Protein AF-A0A453SX37-F1 (afdb_monomer_lite)

Organism: Aegilops tauschii subsp. strangulata (NCBI:txid200361)

Structure (mmCIF, N/CA/C/O backbone):
data_AF-A0A453SX37-F1
#
_entry.id   AF-A0A453SX37-F1
#
loop_
_atom_site.group_PDB
_atom_site.id
_atom_site.type_symbol
_atom_site.label_atom_id
_atom_site.label_alt_id
_atom_site.label_comp_id
_atom_site.label_asym_id
_atom_site.label_entity_id
_atom_site.label_seq_id
_atom_site.pdbx_PDB_ins_code
_atom_site.Cartn_x
_atom_site.Cartn_y
_atom_site.Cartn_z
_atom_site.occupancy
_atom_site.B_iso_or_equiv
_atom_site.auth_seq_id
_atom_site.auth_comp_id
_atom_site.auth_asym_id
_atom_site.auth_atom_id
_atom_site.pdbx_PDB_model_num
ATOM 1 N N . ILE A 1 1 ? 0.374 9.141 9.878 1.00 89.19 1 ILE A N 1
ATOM 2 C CA . ILE A 1 1 ? -0.971 8.553 9.703 1.00 89.19 1 ILE A CA 1
ATOM 3 C C . ILE A 1 1 ? -0.815 7.038 9.628 1.00 89.19 1 ILE A C 1
ATOM 5 O O . ILE A 1 1 ? 0.246 6.599 9.196 1.00 89.19 1 ILE A O 1
ATOM 9 N N . GLU A 1 2 ? -1.785 6.263 10.110 1.00 96.31 2 GLU A N 1
ATOM 10 C CA . GLU A 1 2 ? -1.714 4.794 10.119 1.00 96.31 2 GLU A CA 1
ATOM 11 C C . GLU A 1 2 ? -2.559 4.197 8.985 1.00 96.31 2 GLU A C 1
ATOM 13 O O . GLU A 1 2 ? -3.549 4.815 8.578 1.00 96.31 2 GLU A O 1
ATOM 18 N N . PRO A 1 3 ? -2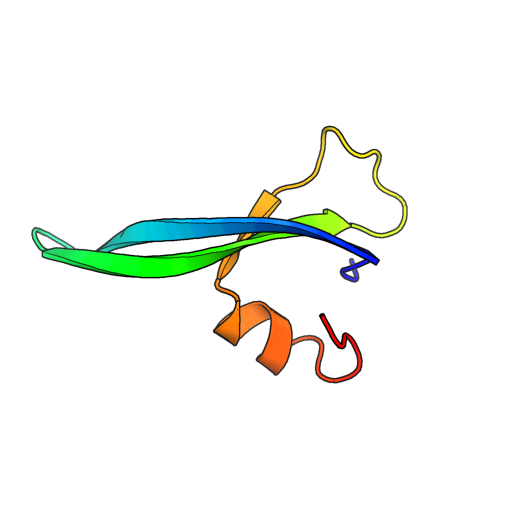.170 3.035 8.434 1.00 98.06 3 PRO A N 1
ATOM 19 C CA . PRO A 1 3 ? -2.988 2.316 7.471 1.00 98.06 3 PRO A CA 1
ATOM 20 C C . PRO A 1 3 ? -4.209 1.709 8.171 1.00 98.06 3 PRO A C 1
ATOM 22 O O . PRO A 1 3 ? -4.091 1.071 9.214 1.00 98.06 3 PRO A O 1
ATOM 25 N N . GLU A 1 4 ? -5.383 1.876 7.575 1.00 97.88 4 GLU A N 1
ATOM 26 C CA . GLU A 1 4 ? -6.632 1.315 8.091 1.00 97.88 4 GLU A CA 1
ATOM 27 C C . GLU A 1 4 ? -7.041 0.047 7.342 1.00 97.88 4 GLU A C 1
ATOM 29 O O . GLU A 1 4 ? -7.465 -0.929 7.955 1.00 97.88 4 GLU A O 1
ATOM 34 N N . ALA A 1 5 ? -6.907 0.045 6.013 1.00 98.06 5 ALA A N 1
ATOM 35 C CA . ALA A 1 5 ? -7.279 -1.089 5.176 1.00 98.06 5 ALA A CA 1
ATOM 36 C C . ALA A 1 5 ? -6.482 -1.111 3.869 1.00 98.06 5 ALA A C 1
ATOM 38 O O . ALA A 1 5 ? -6.052 -0.074 3.364 1.00 98.06 5 ALA A O 1
ATOM 39 N N . VAL A 1 6 ? -6.333 -2.304 3.292 1.00 98.44 6 VAL A N 1
ATOM 40 C CA . VAL A 1 6 ? -5.879 -2.475 1.907 1.00 98.44 6 VAL A CA 1
ATOM 41 C C . VAL A 1 6 ? -7.107 -2.640 1.025 1.00 98.44 6 VAL A C 1
ATOM 43 O O . VAL A 1 6 ? -7.824 -3.632 1.147 1.00 98.44 6 VAL A O 1
ATOM 46 N N . LEU A 1 7 ? -7.332 -1.673 0.141 1.00 98.44 7 LEU A N 1
ATOM 47 C CA . LEU A 1 7 ? -8.450 -1.666 -0.801 1.00 98.44 7 LEU A CA 1
ATOM 48 C C . LEU A 1 7 ? -8.150 -2.525 -2.032 1.00 98.44 7 LEU A C 1
ATOM 50 O O . LEU A 1 7 ? -9.021 -3.234 -2.523 1.00 98.44 7 LEU A O 1
ATOM 54 N N . GLU A 1 8 ? -6.903 -2.492 -2.506 1.00 98.38 8 GLU A N 1
ATOM 55 C CA . GLU A 1 8 ? -6.473 -3.201 -3.712 1.00 98.38 8 GLU A CA 1
ATOM 56 C C . GLU A 1 8 ? -5.003 -3.631 -3.615 1.00 98.38 8 GLU A C 1
ATOM 58 O O . GLU A 1 8 ? -4.209 -3.027 -2.891 1.00 98.38 8 GLU A O 1
ATOM 63 N N . ARG A 1 9 ? -4.629 -4.686 -4.348 1.00 98.19 9 ARG A N 1
ATOM 64 C CA . ARG A 1 9 ? -3.248 -5.171 -4.482 1.00 98.19 9 ARG A CA 1
ATOM 65 C C . ARG A 1 9 ? -2.917 -5.314 -5.961 1.00 98.19 9 ARG A C 1
ATOM 67 O O . ARG A 1 9 ? -3.654 -5.976 -6.684 1.00 98.19 9 ARG A O 1
ATOM 74 N N . ALA A 1 10 ? -1.790 -4.756 -6.388 1.00 97.88 10 ALA A N 1
ATOM 75 C CA . ALA A 1 10 ? -1.360 -4.825 -7.779 1.00 97.88 10 ALA A CA 1
ATOM 76 C C . ALA A 1 10 ? 0.167 -4.877 -7.903 1.00 97.88 10 ALA A C 1
ATOM 78 O O . ALA A 1 10 ? 0.903 -4.421 -7.026 1.00 97.88 10 ALA A O 1
ATOM 79 N N . LEU A 1 11 ? 0.651 -5.413 -9.026 1.00 97.31 11 LEU A N 1
ATOM 80 C CA . LEU A 1 11 ? 2.047 -5.277 -9.434 1.00 97.31 11 LEU A CA 1
ATOM 81 C C . LEU A 1 11 ? 2.210 -3.954 -10.184 1.00 97.31 11 LEU A C 1
ATOM 83 O O . LEU A 1 11 ? 1.886 -3.860 -11.365 1.00 97.31 11 LEU A O 1
ATOM 87 N N . ILE A 1 12 ? 2.719 -2.934 -9.494 1.00 95.62 12 ILE A N 1
ATOM 88 C CA . ILE A 1 12 ? 2.932 -1.598 -10.058 1.00 95.62 12 ILE A CA 1
ATOM 89 C C . ILE A 1 12 ? 4.438 -1.351 -10.174 1.00 95.62 12 ILE A C 1
ATOM 91 O O . ILE A 1 12 ? 5.122 -1.220 -9.150 1.00 95.62 12 ILE A O 1
ATOM 95 N N . PRO A 1 13 ? 4.984 -1.268 -11.401 1.00 94.50 13 PRO A N 1
ATOM 96 C CA . PRO A 1 13 ? 6.414 -1.104 -11.589 1.00 94.50 13 PRO A CA 1
ATOM 97 C C . PRO A 1 13 ? 6.948 0.198 -10.983 1.00 94.50 13 PRO A C 1
ATOM 99 O O . PRO A 1 13 ? 6.406 1.285 -11.189 1.00 94.50 13 PRO A O 1
ATOM 102 N N . ARG A 1 14 ? 8.062 0.108 -10.253 1.00 92.31 14 ARG A N 1
ATOM 103 C CA . ARG A 1 14 ? 8.839 1.263 -9.797 1.00 92.31 14 ARG A CA 1
ATOM 104 C C . ARG A 1 14 ? 9.964 1.520 -10.795 1.00 92.31 14 ARG A C 1
ATOM 106 O O . ARG A 1 14 ? 10.782 0.638 -11.053 1.00 92.31 14 ARG A O 1
ATOM 113 N N . LYS A 1 15 ? 10.023 2.733 -11.349 1.00 93.62 15 LYS A N 1
ATOM 114 C CA . LYS A 1 15 ? 11.147 3.151 -12.198 1.00 93.62 15 LYS A CA 1
ATOM 115 C C . LYS A 1 15 ? 12.382 3.429 -11.341 1.00 93.62 15 LYS A C 1
ATOM 117 O O . LYS A 1 15 ? 12.293 4.125 -10.334 1.00 93.62 15 LYS A O 1
ATOM 122 N N . GLN A 1 16 ? 13.523 2.904 -11.768 1.00 91.25 16 GLN A N 1
ATOM 123 C CA . GLN A 1 16 ? 14.838 3.155 -11.193 1.00 91.25 16 GLN A CA 1
ATOM 124 C C . GLN A 1 16 ? 15.830 3.341 -12.348 1.00 91.25 16 GLN A C 1
ATOM 126 O O . GLN A 1 16 ? 16.324 2.378 -12.933 1.00 91.25 16 GLN A O 1
ATOM 131 N N . GLY A 1 17 ? 16.060 4.602 -12.727 1.00 92.69 17 GLY A N 1
ATOM 132 C CA . GLY A 1 17 ? 16.769 4.935 -13.965 1.00 92.69 17 GLY A CA 1
ATOM 133 C C . GLY A 1 17 ? 16.005 4.435 -15.196 1.00 92.69 17 GLY A C 1
ATOM 134 O O . GLY A 1 17 ? 14.808 4.691 -15.332 1.00 92.69 17 GLY A O 1
ATOM 135 N N . SER A 1 18 ? 16.691 3.702 -16.074 1.00 94.44 18 SER A N 1
ATOM 136 C CA . SER A 1 18 ? 16.101 3.045 -17.251 1.00 94.44 18 SER A CA 1
ATOM 137 C C . SER A 1 18 ? 15.443 1.693 -16.945 1.00 94.44 18 SER A C 1
ATOM 139 O O . SER A 1 18 ? 14.818 1.109 -17.827 1.00 94.44 18 SER A O 1
ATOM 141 N N . ILE A 1 19 ? 15.562 1.189 -15.712 1.00 93.31 19 ILE A N 1
ATOM 142 C CA . ILE A 1 19 ? 15.017 -0.108 -15.306 1.00 93.31 19 ILE A CA 1
ATOM 143 C C . ILE A 1 19 ? 13.642 0.098 -14.668 1.00 93.31 19 ILE A C 1
ATOM 145 O O . ILE A 1 19 ? 13.427 1.023 -13.881 1.00 93.31 19 ILE A O 1
ATOM 149 N N . SER A 1 20 ? 12.697 -0.783 -14.994 1.00 93.75 20 SER A N 1
ATOM 150 C CA . SER A 1 20 ? 11.392 -0.854 -14.341 1.00 93.75 20 SER A CA 1
ATOM 151 C C . SER A 1 20 ? 11.303 -2.151 -13.548 1.00 93.75 20 SER A C 1
ATOM 153 O O . SER A 1 20 ? 11.338 -3.236 -14.122 1.00 93.75 20 SER A O 1
ATOM 155 N N . ILE A 1 21 ? 11.247 -2.034 -12.223 1.00 94.81 21 ILE A N 1
ATOM 156 C CA . ILE A 1 21 ? 11.212 -3.183 -11.318 1.00 94.81 21 ILE A CA 1
ATOM 157 C C . ILE A 1 21 ? 9.748 -3.421 -10.934 1.00 94.81 21 ILE A C 1
ATOM 159 O O . ILE A 1 21 ? 9.133 -2.498 -10.395 1.00 94.81 21 ILE A O 1
ATOM 163 N N . PRO A 1 22 ? 9.160 -4.600 -11.197 1.00 95.00 22 PRO A N 1
ATOM 164 C CA . PRO A 1 22 ? 7.816 -4.916 -10.726 1.00 95.00 22 PRO A CA 1
ATOM 165 C C . PRO A 1 22 ? 7.809 -4.983 -9.195 1.00 95.00 22 PRO A C 1
ATOM 167 O O . PRO A 1 22 ? 8.634 -5.669 -8.594 1.00 95.00 22 PRO A O 1
ATOM 170 N N . VAL A 1 23 ? 6.888 -4.256 -8.564 1.00 96.62 23 VAL A N 1
ATOM 171 C CA . VAL A 1 23 ? 6.761 -4.188 -7.103 1.00 96.62 23 VAL A CA 1
ATOM 172 C C . VAL A 1 23 ? 5.309 -4.433 -6.724 1.00 96.62 23 VAL A C 1
ATOM 174 O O . VAL A 1 23 ? 4.404 -3.886 -7.354 1.00 96.62 23 VAL A O 1
ATOM 177 N N . VAL A 1 24 ? 5.087 -5.244 -5.689 1.00 97.81 24 VAL A N 1
ATOM 178 C CA . VAL A 1 24 ? 3.761 -5.393 -5.087 1.00 97.81 24 VAL A CA 1
ATOM 179 C C . VAL A 1 24 ? 3.434 -4.103 -4.347 1.00 97.81 24 VAL A C 1
ATOM 181 O O . VAL A 1 24 ? 4.131 -3.713 -3.410 1.00 97.81 24 VAL A O 1
ATOM 184 N N . ARG A 1 25 ? 2.376 -3.431 -4.786 1.00 98.19 25 ARG A N 1
ATOM 185 C CA . ARG A 1 25 ? 1.839 -2.259 -4.108 1.00 98.19 25 ARG A CA 1
ATOM 186 C C . ARG A 1 25 ? 0.431 -2.523 -3.619 1.00 98.19 25 ARG A C 1
ATOM 188 O O . ARG A 1 25 ? -0.298 -3.331 -4.197 1.00 98.19 25 ARG A O 1
ATOM 195 N N . TRP A 1 26 ? 0.073 -1.835 -2.548 1.00 98.38 26 TRP A N 1
ATOM 196 C CA . TRP A 1 26 ? -1.250 -1.849 -1.947 1.00 98.38 26 TRP A CA 1
ATOM 197 C C . TRP A 1 26 ? -1.874 -0.469 -2.085 1.00 98.38 26 TRP A C 1
ATOM 199 O O . TRP A 1 26 ? -1.205 0.523 -1.807 1.00 98.38 26 TRP A O 1
ATOM 209 N N . LEU A 1 27 ? -3.140 -0.403 -2.490 1.00 98.62 27 LEU A N 1
ATOM 210 C CA . LEU A 1 27 ? -3.933 0.811 -2.352 1.00 98.62 27 LEU A CA 1
ATOM 211 C C . LEU A 1 27 ? -4.385 0.892 -0.894 1.00 98.62 27 LEU A C 1
ATOM 213 O O . LEU A 1 27 ? -5.275 0.152 -0.468 1.00 98.62 27 LEU A O 1
ATOM 217 N N . VAL A 1 28 ? -3.712 1.727 -0.112 1.00 98.56 28 VAL A N 1
ATOM 218 C CA . VAL A 1 28 ? -3.900 1.842 1.333 1.00 98.56 28 VAL A CA 1
ATOM 219 C C . VAL A 1 28 ? -4.914 2.938 1.627 1.00 98.56 28 VAL A C 1
ATOM 221 O O . VAL A 1 28 ? -4.703 4.094 1.271 1.00 98.56 28 VAL A O 1
ATOM 224 N N . LYS A 1 29 ? -5.995 2.580 2.326 1.00 98.50 29 LYS A N 1
ATOM 225 C CA . LYS A 1 29 ? -6.883 3.537 2.987 1.00 98.50 29 LYS A CA 1
ATOM 226 C C . LYS A 1 29 ? -6.244 3.962 4.299 1.00 98.50 29 LYS A C 1
ATOM 228 O O . LYS A 1 29 ? -5.863 3.111 5.103 1.00 98.50 29 LYS A O 1
ATOM 233 N N . TRP A 1 30 ? -6.165 5.262 4.535 1.00 98.38 30 TRP A N 1
ATOM 234 C CA . TRP A 1 30 ? -5.507 5.826 5.708 1.00 98.38 30 TRP A CA 1
ATOM 235 C C . TRP A 1 30 ? -6.503 6.190 6.816 1.00 98.38 30 TRP A C 1
ATOM 237 O O . TRP A 1 30 ? -7.617 6.643 6.547 1.00 98.38 30 TRP A O 1
ATOM 247 N N . SER A 1 31 ? -6.108 6.008 8.076 1.00 97.88 31 SER A N 1
ATOM 248 C CA . SER A 1 31 ? -6.962 6.332 9.221 1.00 97.88 31 SER A CA 1
ATOM 249 C C . SER A 1 31 ? -7.263 7.825 9.301 1.00 97.88 31 SER A C 1
ATOM 251 O O . SER A 1 31 ? -6.353 8.648 9.250 1.00 97.88 31 SER A O 1
ATOM 253 N N . ASN A 1 32 ? -8.533 8.172 9.515 1.00 96.75 32 ASN A N 1
ATOM 254 C CA . ASN A 1 32 ? -9.040 9.554 9.555 1.00 96.75 32 ASN A CA 1
ATOM 255 C C . ASN A 1 32 ? -8.968 10.321 8.224 1.00 96.75 32 ASN A C 1
ATOM 257 O O . ASN A 1 32 ? -9.210 11.526 8.217 1.00 96.75 32 ASN A O 1
ATOM 261 N N . LEU A 1 33 ? -8.674 9.643 7.114 1.00 98.12 33 LEU A N 1
ATOM 262 C CA . LEU A 1 33 ? -8.855 10.186 5.772 1.00 98.12 33 LEU A CA 1
ATOM 263 C C . LEU A 1 33 ? -9.997 9.456 5.061 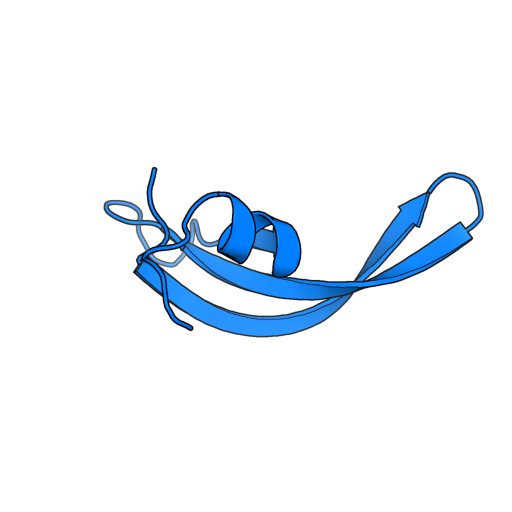1.00 98.12 33 LEU A C 1
ATOM 265 O O . LEU A 1 33 ? -10.289 8.292 5.381 1.00 98.12 33 LEU A O 1
ATOM 269 N N . PRO A 1 34 ? -10.687 10.134 4.135 1.00 98.31 34 PRO A N 1
ATOM 270 C CA . PRO A 1 34 ? -11.716 9.502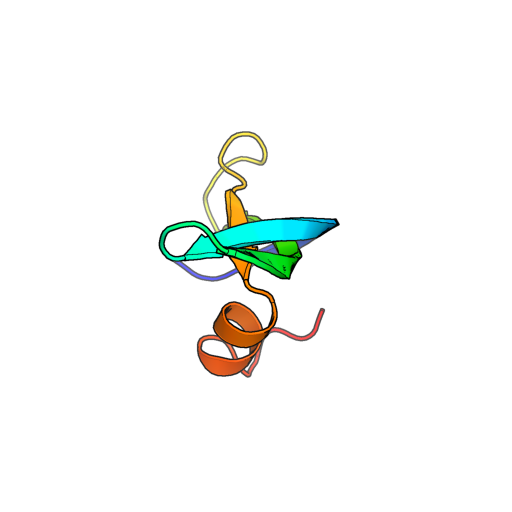 3.336 1.00 98.31 34 PRO A CA 1
ATOM 271 C C . PRO A 1 34 ? -11.085 8.555 2.295 1.00 98.31 34 PRO A C 1
ATOM 273 O O . PRO A 1 34 ? -9.867 8.502 2.120 1.00 98.31 34 PRO A O 1
ATOM 276 N N . VAL A 1 35 ? -11.906 7.724 1.650 1.00 98.25 35 VAL A N 1
ATOM 277 C CA . VAL A 1 35 ? -11.414 6.630 0.789 1.00 98.25 35 VAL A CA 1
ATOM 278 C C . VAL A 1 35 ? -10.744 7.146 -0.489 1.00 98.25 35 VAL A C 1
ATOM 280 O O . VAL A 1 35 ? -9.830 6.512 -1.007 1.00 98.25 35 VAL A O 1
ATOM 283 N N . GLU A 1 36 ? -11.170 8.311 -0.969 1.00 98.25 36 GLU A N 1
ATOM 284 C CA . GLU A 1 36 ? -10.621 9.013 -2.128 1.00 98.25 36 GLU A CA 1
ATOM 285 C C . GLU A 1 36 ? -9.166 9.465 -1.943 1.00 98.25 36 GLU A C 1
ATOM 287 O O . GLU A 1 36 ? -8.459 9.631 -2.934 1.00 98.25 36 GLU A O 1
ATOM 292 N N . ASP A 1 37 ? -8.701 9.575 -0.695 1.00 98.44 37 ASP A N 1
ATOM 293 C CA . ASP A 1 37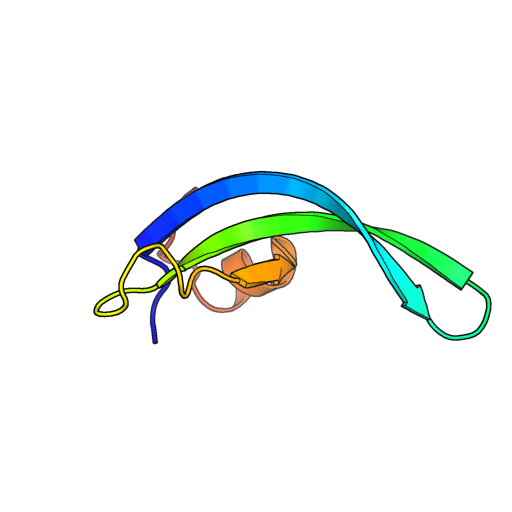 ? -7.317 9.916 -0.353 1.00 98.44 37 ASP A CA 1
ATOM 294 C C . ASP A 1 37 ? -6.426 8.668 -0.184 1.00 98.44 37 ASP A C 1
ATOM 296 O O . ASP A 1 37 ? -5.300 8.752 0.316 1.00 98.44 37 ASP A O 1
ATOM 300 N N . ALA A 1 38 ? -6.910 7.483 -0.570 1.00 98.56 38 ALA A N 1
ATOM 301 C CA . ALA A 1 38 ? -6.103 6.269 -0.560 1.00 98.56 38 ALA A CA 1
ATOM 302 C C . ALA A 1 38 ? -4.919 6.366 -1.542 1.00 98.56 38 ALA A C 1
ATOM 3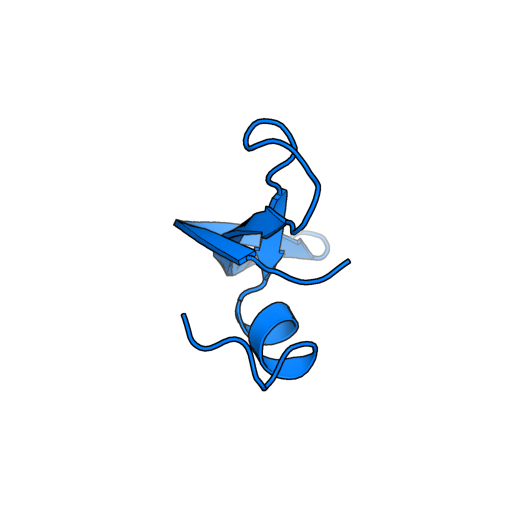04 O O . ALA A 1 38 ? -5.046 6.880 -2.655 1.00 98.56 38 ALA A O 1
ATOM 305 N N . THR A 1 39 ? -3.759 5.821 -1.157 1.00 98.25 39 THR A N 1
ATOM 306 C CA . THR A 1 39 ? -2.525 5.898 -1.965 1.00 98.25 39 THR A CA 1
ATOM 307 C C . THR A 1 39 ? -1.908 4.527 -2.234 1.00 98.25 39 THR A C 1
ATOM 309 O O . THR A 1 39 ? -2.075 3.584 -1.463 1.00 98.25 39 THR A O 1
ATOM 312 N N . TRP A 1 40 ? -1.197 4.399 -3.361 1.00 98.06 40 TRP A N 1
ATOM 313 C CA . TRP A 1 40 ? -0.486 3.173 -3.736 1.00 98.06 40 TRP A CA 1
ATOM 314 C C . TRP A 1 40 ? 0.903 3.106 -3.102 1.00 98.06 40 TRP A C 1
ATOM 316 O O . TRP A 1 40 ? 1.853 3.715 -3.601 1.00 98.06 40 TRP A O 1
ATOM 326 N N . GLU A 1 41 ? 1.038 2.277 -2.075 1.00 97.69 41 GLU A N 1
ATOM 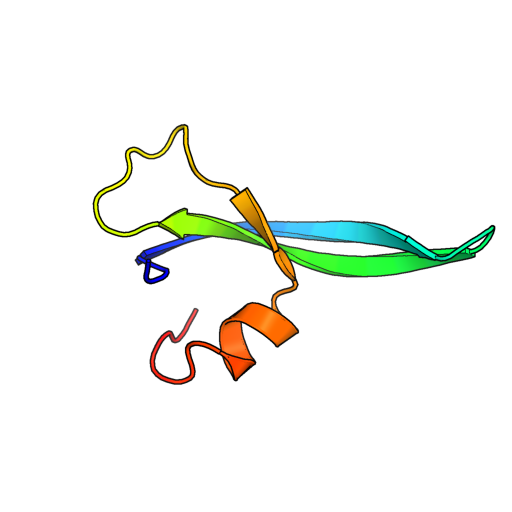327 C CA . GLU A 1 41 ? 2.262 2.131 -1.288 1.00 97.69 41 GLU A CA 1
ATOM 328 C C . GLU A 1 41 ? 2.951 0.787 -1.521 1.00 97.69 41 GLU A C 1
ATOM 330 O O . GLU A 1 41 ? 2.307 -0.221 -1.809 1.00 97.69 41 GLU A O 1
ATOM 335 N N . ASP A 1 42 ? 4.277 0.758 -1.389 1.00 96.81 42 ASP A N 1
ATOM 336 C CA . ASP A 1 42 ? 5.056 -0.485 -1.419 1.00 96.81 42 ASP A CA 1
ATOM 337 C C . ASP A 1 42 ? 4.673 -1.369 -0.220 1.00 96.81 42 ASP A C 1
ATOM 339 O O . ASP A 1 42 ? 4.773 -0.948 0.937 1.00 96.81 42 ASP A O 1
ATOM 343 N N . SER A 1 43 ? 4.235 -2.604 -0.483 1.00 97.06 43 SER A N 1
ATOM 344 C CA . SER A 1 43 ? 3.731 -3.483 0.576 1.00 97.06 43 SER A CA 1
ATOM 345 C C . SER A 1 43 ? 4.803 -3.832 1.608 1.00 97.06 43 SER A C 1
ATOM 347 O O . SER A 1 43 ? 4.508 -3.915 2.799 1.00 97.06 43 SER A O 1
ATOM 349 N N . ALA A 1 44 ? 6.057 -4.005 1.175 1.00 95.56 44 ALA A N 1
ATOM 350 C CA . ALA A 1 44 ? 7.158 -4.326 2.078 1.00 95.56 44 ALA A CA 1
ATOM 351 C C . ALA A 1 44 ? 7.497 -3.133 2.981 1.00 95.56 44 ALA A C 1
ATOM 353 O O . ALA A 1 44 ? 7.833 -3.315 4.152 1.00 95.56 44 ALA A O 1
ATOM 354 N N . PHE A 1 45 ? 7.368 -1.907 2.463 1.00 95.50 45 PHE A N 1
ATOM 355 C CA . PHE A 1 45 ? 7.499 -0.699 3.275 1.00 95.50 45 PHE A CA 1
ATOM 356 C C . PHE A 1 45 ? 6.387 -0.605 4.322 1.00 95.50 45 PHE A C 1
ATOM 358 O O . PHE A 1 45 ? 6.690 -0.436 5.503 1.00 95.50 45 PHE A O 1
ATOM 365 N N . ILE A 1 46 ? 5.124 -0.781 3.919 1.00 97.62 46 ILE A N 1
ATOM 366 C CA . ILE A 1 46 ? 3.978 -0.727 4.839 1.00 97.62 46 ILE A CA 1
ATOM 367 C C . ILE A 1 46 ? 4.119 -1.760 5.957 1.00 97.62 46 ILE A C 1
ATOM 369 O O . ILE A 1 46 ? 4.021 -1.398 7.125 1.00 97.62 46 ILE A O 1
ATOM 373 N N . GLN A 1 47 ? 4.434 -3.014 5.629 1.00 96.25 47 GLN A N 1
ATOM 374 C CA . GLN A 1 47 ? 4.615 -4.068 6.632 1.00 96.25 47 GLN A CA 1
ATOM 375 C C . GLN A 1 47 ? 5.792 -3.801 7.579 1.00 96.25 47 GLN A C 1
ATOM 377 O O . GLN A 1 47 ? 5.731 -4.146 8.758 1.00 96.25 47 GLN A O 1
ATOM 382 N N . LYS A 1 48 ? 6.869 -3.177 7.087 1.00 96.75 48 LYS A N 1
ATOM 383 C CA . LYS A 1 48 ? 8.027 -2.819 7.915 1.00 96.75 48 LYS A CA 1
ATOM 384 C C . LYS A 1 48 ? 7.724 -1.659 8.864 1.00 96.75 48 LYS A C 1
ATOM 386 O O . LYS A 1 48 ? 8.170 -1.685 10.008 1.00 96.75 48 LYS A O 1
ATOM 391 N N . VAL A 1 49 ? 7.037 -0.627 8.378 1.00 97.69 49 VAL A N 1
ATOM 392 C CA . VAL A 1 49 ? 6.770 0.606 9.137 1.00 97.69 49 VAL A CA 1
ATOM 393 C C . VAL A 1 49 ? 5.595 0.435 10.093 1.00 97.69 49 VAL A C 1
ATOM 395 O O . VAL A 1 49 ? 5.633 0.961 11.202 1.00 97.69 49 VAL A O 1
ATOM 398 N N . PHE A 1 50 ? 4.591 -0.348 9.702 1.00 97.00 50 PHE A N 1
ATOM 399 C CA . PHE A 1 50 ? 3.391 -0.622 10.487 1.00 97.00 50 PHE A CA 1
ATOM 400 C C . PHE A 1 50 ? 3.292 -2.122 10.807 1.00 97.00 50 PHE A C 1
ATOM 402 O O . PHE A 1 50 ? 2.387 -2.799 10.326 1.00 97.00 50 PHE A O 1
ATOM 409 N N . PRO A 1 51 ? 4.192 -2.680 11.636 1.00 95.94 51 PRO A N 1
ATOM 410 C CA . PRO A 1 51 ? 4.253 -4.125 11.887 1.00 95.94 51 PRO A CA 1
ATOM 411 C C . PRO A 1 51 ? 3.007 -4.692 12.591 1.00 95.94 51 PRO A C 1
ATOM 413 O O . PRO A 1 51 ? 2.770 -5.900 12.560 1.00 95.94 51 PRO A O 1
ATOM 416 N N . ALA A 1 52 ? 2.205 -3.839 13.238 1.00 96.12 52 ALA A N 1
ATOM 417 C CA . ALA A 1 52 ? 0.921 -4.223 13.825 1.00 96.12 52 ALA A CA 1
ATOM 418 C C . ALA A 1 52 ? -0.206 -4.341 12.780 1.00 96.12 52 ALA A C 1
ATOM 420 O O . ALA A 1 52 ? -1.191 -5.039 13.025 1.00 96.12 52 ALA A O 1
ATOM 421 N N . PHE A 1 53 ? -0.063 -3.696 11.620 1.00 95.75 53 PHE A N 1
ATOM 422 C CA . PHE A 1 53 ? -1.031 -3.753 10.533 1.00 95.75 53 PHE A CA 1
ATOM 423 C C . PHE A 1 53 ? -0.860 -5.062 9.752 1.00 95.75 53 PHE A C 1
ATOM 425 O O . PHE A 1 53 ? 0.127 -5.268 9.045 1.00 95.75 53 PHE A O 1
ATOM 432 N N . ARG A 1 54 ? -1.825 -5.975 9.907 1.00 87.94 54 ARG A N 1
ATOM 433 C CA . ARG A 1 54 ? -1.837 -7.290 9.252 1.00 87.94 54 ARG A CA 1
ATOM 434 C C . ARG A 1 54 ? -2.886 -7.287 8.144 1.00 87.94 54 ARG A C 1
ATOM 436 O O . ARG A 1 54 ? -4.077 -7.312 8.442 1.00 87.94 54 ARG A O 1
ATOM 443 N N . ALA A 1 55 ? -2.430 -7.254 6.895 1.00 82.50 55 ALA A N 1
ATOM 444 C CA . ALA A 1 55 ? -3.255 -7.234 5.689 1.00 82.50 55 ALA A CA 1
ATOM 445 C C . ALA A 1 55 ? -2.924 -8.397 4.753 1.00 82.50 55 ALA A C 1
ATOM 447 O O . ALA A 1 55 ? -1.794 -8.927 4.833 1.00 82.50 55 ALA A O 1
#

Foldseek 3Di:
DAFDDFPDWDQDWDDDPPDTHTAIWTQTDDPPDDSVPTDTGGPVVNCVVPVVDDD

Radius of gyration: 11.93 Å; chains: 1; bounding box: 28×18×31 Å

pLDDT: mean 96.21, std 3.02, range [82.5, 98.62]

Secondary structure (DSSP, 8-state):
--EEEEEEEEE-PEEETTEEE--EEEEEEETTS-GGG-EEEEHHHHHHH-TT---

Sequence (55 aa):
IEPEAVLERALIPRKQGSISIPVVRWLVKWSNLPVEDATWEDSAFIQKVFPAFRA

InterPro domains:
  IPR016197 Chromo-like domain superfamily [SSF54160] (2-53)
  IPR023780 Chromo domain [PF00385] (3-52)